Protein AF-A0A934QC11-F1 (afdb_monomer)

Organism: NCBI:txid2796472

Sequence (96 aa):
MTAGMVVFSGDGGVVFHDAAGEEIGGFAAPWAKDAKNRPVPTRFDIDGQRVHQVIDTSNLTPADFPVVADPPVYVNYTRTSGTLTSYKPNGKYACV

Secondary structure (DSSP, 8-state):
----EEEE-TTS-EEEE-TTS-EEEEE-S--EE-TTS-B--EEEEEETTEEEEEE--TT--GGGPPPEE---EEE-----------B-TTS-BPP-

Nearest PDB structures (foldseek):
  4kh9-assembly2_B  TM=3.068E-01  e=5.926E+00  Legionella pneumophila subsp. pneumophila str. Philadelphia 1
  4s36-assembly1_A  TM=2.187E-01  e=5.030E+00  Pseudomonas aeruginosa

Structure (mmCIF, N/CA/C/O backbone):
data_AF-A0A934QC11-F1
#
_entry.id   AF-A0A934QC11-F1
#
loop_
_atom_site.group_PDB
_atom_site.id
_atom_site.type_symbol
_atom_site.label_atom_id
_atom_site.label_alt_id
_atom_site.label_comp_id
_atom_site.label_asym_id
_atom_site.label_entity_id
_atom_site.label_seq_id
_atom_site.pdbx_PDB_ins_code
_atom_site.Cartn_x
_atom_site.Cartn_y
_atom_site.Cartn_z
_atom_site.occupancy
_atom_site.B_iso_or_equiv
_atom_site.auth_seq_id
_atom_site.auth_comp_id
_atom_site.auth_asym_id
_atom_site.auth_atom_id
_atom_site.pdbx_PDB_model_num
ATOM 1 N N . MET A 1 1 ? 3.054 -2.451 -29.714 1.00 43.50 1 MET A N 1
ATOM 2 C CA . MET A 1 1 ? 3.319 -1.391 -28.721 1.00 43.50 1 MET A CA 1
ATOM 3 C C . MET A 1 1 ? 3.286 -2.073 -27.371 1.00 43.50 1 MET A C 1
ATOM 5 O O . MET A 1 1 ? 2.216 -2.518 -26.980 1.00 43.50 1 MET A O 1
ATOM 9 N N . THR A 1 2 ? 4.434 -2.303 -26.744 1.00 52.31 2 THR A N 1
ATOM 10 C CA . THR A 1 2 ? 4.493 -2.963 -25.433 1.00 52.31 2 THR A CA 1
ATOM 11 C C . THR A 1 2 ? 4.136 -1.908 -24.393 1.00 52.31 2 THR A C 1
ATOM 13 O O . THR A 1 2 ? 4.792 -0.872 -24.333 1.00 52.31 2 THR A O 1
ATOM 16 N N . ALA A 1 3 ? 3.027 -2.082 -23.678 1.00 69.19 3 ALA A N 1
ATOM 17 C CA . ALA A 1 3 ? 2.652 -1.172 -22.600 1.00 69.19 3 ALA A CA 1
ATOM 18 C C . ALA A 1 3 ? 3.513 -1.466 -21.362 1.00 69.19 3 ALA A C 1
ATOM 20 O O . ALA A 1 3 ? 3.952 -2.603 -21.187 1.00 69.19 3 ALA A O 1
ATOM 21 N N . GLY A 1 4 ? 3.735 -0.458 -20.514 1.00 78.44 4 GLY A N 1
ATOM 22 C CA . GLY A 1 4 ? 4.279 -0.691 -19.175 1.00 78.44 4 GLY A CA 1
ATOM 23 C C . GLY A 1 4 ? 3.375 -1.630 -18.370 1.00 78.44 4 GLY A C 1
ATOM 24 O O . GLY A 1 4 ? 2.184 -1.769 -18.668 1.00 78.44 4 GLY A O 1
ATOM 25 N N . MET A 1 5 ? 3.944 -2.294 -17.370 1.00 86.19 5 MET A N 1
ATOM 26 C CA . MET A 1 5 ? 3.284 -3.361 -16.619 1.00 86.19 5 MET A CA 1
ATOM 27 C C . MET A 1 5 ? 3.338 -3.098 -15.115 1.00 86.19 5 MET A C 1
ATOM 29 O O . MET A 1 5 ? 4.322 -2.577 -14.597 1.00 86.19 5 MET A O 1
ATOM 33 N N . VAL A 1 6 ? 2.280 -3.505 -14.415 1.00 89.81 6 VAL A N 1
ATOM 34 C CA . VAL A 1 6 ? 2.180 -3.489 -12.954 1.00 89.81 6 VAL A CA 1
ATOM 35 C C . VAL A 1 6 ? 2.117 -4.935 -12.466 1.00 89.81 6 VAL A C 1
ATOM 37 O O . VAL A 1 6 ? 1.269 -5.692 -12.937 1.00 89.81 6 VAL A O 1
ATOM 40 N N . VAL A 1 7 ? 3.000 -5.335 -11.549 1.00 89.88 7 VAL A N 1
ATOM 41 C CA . VAL A 1 7 ? 3.077 -6.719 -11.044 1.00 89.88 7 VAL A CA 1
ATOM 42 C C . VAL A 1 7 ? 3.088 -6.772 -9.524 1.00 89.88 7 VAL A C 1
ATOM 44 O O . VAL A 1 7 ? 3.662 -5.905 -8.873 1.00 89.88 7 VAL A O 1
ATOM 47 N N . PHE A 1 8 ? 2.479 -7.809 -8.951 1.00 93.19 8 PHE A N 1
ATOM 48 C CA . PHE A 1 8 ? 2.608 -8.087 -7.522 1.00 93.19 8 PHE A CA 1
ATOM 49 C C . PHE A 1 8 ? 3.994 -8.646 -7.198 1.00 93.19 8 PHE A C 1
ATOM 51 O O . PHE A 1 8 ? 4.500 -9.528 -7.892 1.00 93.19 8 PHE A O 1
ATOM 58 N N . SER A 1 9 ? 4.565 -8.167 -6.099 1.00 89.12 9 SER A N 1
ATOM 59 C CA . SER A 1 9 ? 5.729 -8.768 -5.455 1.00 89.12 9 SER A CA 1
ATOM 60 C C . SER A 1 9 ? 5.292 -9.894 -4.506 1.00 89.12 9 SER A C 1
ATOM 62 O O . SER A 1 9 ? 4.151 -9.932 -4.038 1.00 89.12 9 SER A O 1
ATOM 64 N N . GLY A 1 10 ? 6.198 -10.826 -4.198 1.00 89.50 10 GLY A N 1
ATOM 65 C CA . GLY A 1 10 ? 5.920 -11.979 -3.329 1.00 89.50 10 GLY A CA 1
ATOM 66 C C . GLY A 1 10 ? 5.573 -11.624 -1.876 1.00 89.50 10 GLY A C 1
ATOM 67 O O . GLY A 1 10 ? 5.031 -12.458 -1.158 1.00 89.50 10 GLY A O 1
ATOM 68 N N . ASP A 1 11 ? 5.855 -10.393 -1.449 1.00 89.88 11 ASP A N 1
ATOM 69 C CA . ASP A 1 11 ? 5.522 -9.836 -0.133 1.00 89.88 11 ASP A CA 1
ATOM 70 C C . ASP A 1 11 ? 4.187 -9.062 -0.111 1.00 89.88 11 ASP A C 1
ATOM 72 O O . ASP A 1 11 ? 3.798 -8.523 0.923 1.00 89.88 11 ASP A O 1
ATOM 76 N N . GLY A 1 12 ? 3.470 -9.011 -1.239 1.00 93.62 12 GLY A N 1
ATOM 77 C CA . GLY A 1 12 ? 2.217 -8.269 -1.386 1.00 93.62 12 GLY A CA 1
ATOM 78 C C . GLY A 1 12 ? 2.393 -6.809 -1.811 1.00 93.62 12 GLY A C 1
ATOM 79 O O . GLY A 1 12 ? 1.390 -6.107 -1.934 1.00 93.62 12 GLY A O 1
ATOM 80 N N . GLY A 1 13 ? 3.628 -6.353 -2.047 1.00 95.88 13 GLY A N 1
ATOM 81 C CA . GLY A 1 13 ? 3.912 -5.078 -2.706 1.00 95.88 13 GLY A CA 1
ATOM 82 C C . GLY A 1 13 ? 3.586 -5.094 -4.203 1.00 95.88 13 GLY A C 1
ATOM 83 O O . GLY A 1 13 ? 3.105 -6.090 -4.749 1.00 95.88 13 GLY A O 1
ATOM 84 N N . VAL A 1 14 ? 3.869 -3.985 -4.881 1.00 96.44 14 VAL A N 1
ATOM 85 C CA . VAL A 1 14 ? 3.644 -3.814 -6.321 1.00 96.44 14 VAL A CA 1
ATOM 86 C C . VAL A 1 14 ? 4.871 -3.188 -6.975 1.00 96.44 14 VAL A C 1
ATOM 88 O O . VAL A 1 14 ? 5.405 -2.211 -6.461 1.00 96.44 14 VAL A O 1
ATOM 91 N N . VAL A 1 15 ? 5.287 -3.714 -8.125 1.00 94.94 15 VAL A N 1
ATOM 92 C CA . VAL A 1 15 ? 6.422 -3.220 -8.915 1.00 94.94 15 VAL A CA 1
ATOM 93 C C . VAL A 1 15 ? 5.933 -2.729 -10.278 1.00 94.94 15 VAL A C 1
ATOM 95 O O . VAL A 1 15 ? 5.051 -3.332 -10.898 1.00 94.94 15 VAL A O 1
ATOM 98 N N . PHE A 1 16 ? 6.497 -1.615 -10.736 1.00 93.81 16 PHE A N 1
ATOM 99 C CA . PHE A 1 16 ? 6.200 -0.986 -12.017 1.00 93.81 16 PHE A CA 1
ATOM 100 C C . PHE A 1 16 ? 7.336 -1.219 -13.003 1.00 93.81 16 PHE A C 1
ATOM 102 O O . PHE A 1 16 ? 8.487 -0.895 -12.711 1.00 93.81 16 PHE A O 1
ATOM 109 N N . HIS A 1 17 ? 6.994 -1.703 -14.194 1.00 92.19 17 HIS A N 1
ATOM 110 C CA . HIS A 1 17 ? 7.920 -1.880 -15.306 1.00 92.19 17 HIS A CA 1
ATOM 111 C C . HIS A 1 17 ? 7.556 -0.972 -16.480 1.00 92.19 17 HIS A C 1
ATOM 113 O O . HIS A 1 17 ? 6.376 -0.785 -16.794 1.00 92.19 17 HIS A O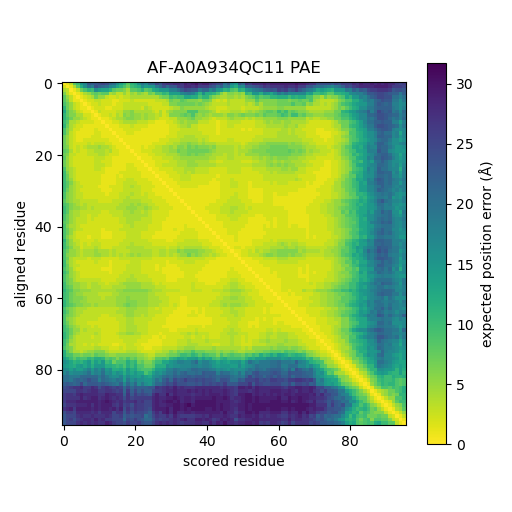 1
ATOM 119 N N . ASP A 1 18 ? 8.567 -0.432 -17.155 1.00 90.56 18 ASP A N 1
ATOM 120 C CA . ASP A 1 18 ? 8.383 0.288 -18.411 1.00 90.56 18 ASP A CA 1
ATOM 121 C C . ASP A 1 18 ? 8.101 -0.661 -19.598 1.00 90.56 18 ASP A C 1
ATOM 123 O O . ASP A 1 18 ? 7.977 -1.879 -19.457 1.00 90.56 18 ASP A O 1
ATOM 127 N N . ALA A 1 19 ? 7.979 -0.096 -20.802 1.00 89.94 19 ALA A N 1
ATOM 128 C CA . ALA A 1 19 ? 7.722 -0.856 -22.027 1.00 89.94 19 ALA A CA 1
ATOM 129 C C . ALA A 1 19 ? 8.867 -1.808 -22.433 1.00 89.94 19 ALA A C 1
ATOM 131 O O . ALA A 1 19 ? 8.643 -2.720 -23.234 1.00 89.94 19 ALA A O 1
ATOM 132 N N . ALA A 1 20 ? 10.082 -1.577 -21.928 1.00 90.06 20 ALA A N 1
ATOM 133 C CA . ALA A 1 20 ? 11.253 -2.420 -22.143 1.00 90.06 20 ALA A CA 1
ATOM 134 C C . ALA A 1 20 ? 11.379 -3.528 -21.079 1.00 90.06 20 ALA A C 1
ATOM 136 O O . ALA A 1 20 ? 12.204 -4.427 -21.236 1.00 90.06 20 ALA A O 1
ATOM 137 N N . GLY A 1 21 ? 10.532 -3.503 -20.044 1.00 89.44 21 GLY A N 1
ATOM 138 C CA . GLY A 1 21 ? 10.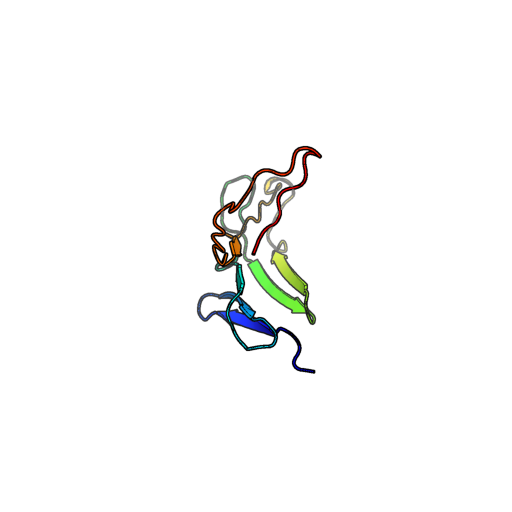542 -4.452 -18.933 1.00 89.44 21 GLY A CA 1
ATOM 139 C C . GLY A 1 21 ? 11.437 -4.024 -17.770 1.00 89.44 21 GLY A C 1
ATOM 140 O O . GLY A 1 21 ? 11.608 -4.796 -16.826 1.00 89.44 21 GLY A O 1
ATOM 141 N N . GLU A 1 22 ? 11.996 -2.814 -17.799 1.00 90.75 22 GLU A N 1
ATOM 142 C CA . GLU A 1 22 ? 12.852 -2.321 -16.724 1.00 90.75 22 GLU A CA 1
ATOM 143 C C . GLU A 1 22 ? 12.017 -1.791 -15.557 1.00 90.75 22 GLU A C 1
ATOM 145 O O . GLU A 1 22 ? 11.008 -1.115 -15.756 1.00 90.75 22 GLU A O 1
ATOM 150 N N . GLU A 1 23 ? 12.425 -2.118 -14.330 1.00 92.88 23 GLU A N 1
ATOM 151 C CA . GLU A 1 23 ? 11.771 -1.628 -13.120 1.00 92.88 23 GLU A CA 1
ATOM 152 C C . GLU A 1 23 ? 12.001 -0.122 -12.950 1.00 92.88 23 GLU A C 1
ATOM 154 O O . GLU A 1 23 ? 13.133 0.348 -12.828 1.00 92.88 23 GLU A O 1
ATOM 159 N N . ILE A 1 24 ? 10.911 0.635 -12.860 1.00 93.38 24 ILE A N 1
ATOM 160 C CA . ILE A 1 24 ? 10.938 2.094 -12.692 1.00 93.38 24 ILE A CA 1
ATOM 161 C C . ILE A 1 24 ? 10.530 2.542 -11.284 1.00 93.38 24 ILE A C 1
ATOM 163 O O . ILE A 1 24 ? 10.705 3.708 -10.929 1.00 93.38 24 ILE A O 1
ATOM 167 N N . GLY A 1 25 ? 10.019 1.628 -10.459 1.00 94.25 25 GLY A N 1
ATOM 168 C CA . GLY A 1 25 ? 9.642 1.896 -9.076 1.00 94.25 25 GLY A CA 1
ATOM 169 C C . GLY A 1 25 ? 8.620 0.905 -8.542 1.00 94.25 25 GLY A C 1
ATOM 170 O O . GLY A 1 25 ? 8.288 -0.079 -9.201 1.00 94.25 25 GLY A O 1
ATOM 171 N N . GLY A 1 26 ? 8.072 1.204 -7.369 1.00 95.12 26 GLY A N 1
ATOM 172 C CA . GLY A 1 26 ? 7.076 0.348 -6.748 1.00 95.12 26 GLY A CA 1
ATOM 173 C C . GLY A 1 26 ? 6.524 0.871 -5.429 1.00 95.12 26 GLY A C 1
ATOM 174 O O . GLY A 1 26 ? 6.932 1.909 -4.896 1.00 95.12 26 GLY A O 1
ATOM 175 N N . PHE A 1 27 ? 5.584 0.096 -4.905 1.00 96.38 27 PHE A N 1
ATOM 176 C CA . PHE A 1 27 ? 5.053 0.188 -3.557 1.00 96.38 27 PHE A CA 1
ATOM 177 C C . PHE A 1 27 ? 5.497 -1.042 -2.770 1.00 96.38 27 PHE A C 1
ATOM 179 O O . PHE A 1 27 ? 5.301 -2.173 -3.218 1.00 96.38 27 PHE A O 1
ATOM 186 N N . ALA A 1 28 ? 6.060 -0.837 -1.582 1.00 96.25 28 ALA A N 1
ATOM 187 C CA . ALA A 1 28 ? 6.301 -1.939 -0.655 1.00 96.25 28 ALA A CA 1
ATOM 188 C C . ALA A 1 28 ? 4.969 -2.538 -0.165 1.00 96.25 28 ALA A C 1
ATOM 190 O O . ALA A 1 28 ? 3.904 -1.960 -0.391 1.00 96.25 28 ALA A O 1
ATOM 191 N N . ALA A 1 29 ? 5.028 -3.682 0.523 1.00 96.62 29 ALA A N 1
ATOM 192 C CA . ALA A 1 29 ? 3.846 -4.333 1.087 1.00 96.62 29 ALA A CA 1
ATOM 193 C C . ALA A 1 29 ? 2.911 -3.332 1.810 1.00 96.62 29 ALA A C 1
ATOM 195 O O . ALA A 1 29 ? 3.383 -2.488 2.588 1.00 96.62 29 ALA A O 1
ATOM 196 N N . PRO A 1 30 ? 1.590 -3.394 1.557 1.00 97.38 30 PRO A N 1
ATOM 197 C CA . PRO A 1 30 ? 0.658 -2.399 2.052 1.00 97.38 30 PRO A CA 1
ATOM 198 C C . PRO A 1 30 ? 0.529 -2.489 3.569 1.00 97.38 30 PRO A C 1
ATOM 200 O O . PRO A 1 30 ? 0.451 -3.575 4.145 1.00 97.38 30 PRO A O 1
ATOM 203 N N . TRP A 1 31 ? 0.430 -1.335 4.221 1.00 98.00 31 TRP A N 1
ATOM 204 C CA . TRP A 1 31 ? 0.067 -1.263 5.629 1.00 98.00 31 TRP A CA 1
ATOM 205 C 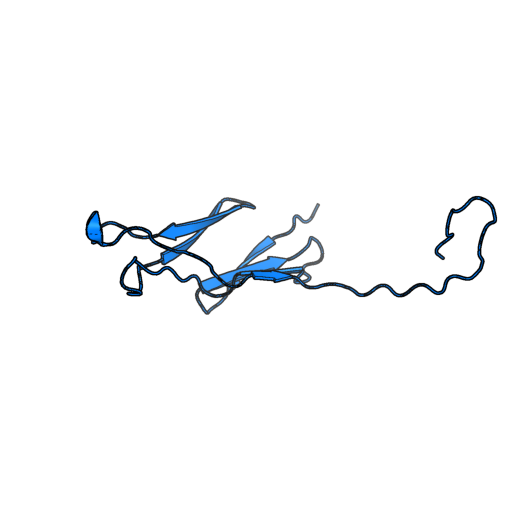C . TRP A 1 31 ? -0.987 -0.186 5.858 1.00 98.00 31 TRP A C 1
ATOM 207 O O . TRP A 1 31 ? -1.068 0.812 5.139 1.00 98.00 31 TRP A O 1
ATOM 217 N N . ALA A 1 32 ? -1.813 -0.417 6.873 1.00 98.50 32 ALA A N 1
ATOM 218 C CA .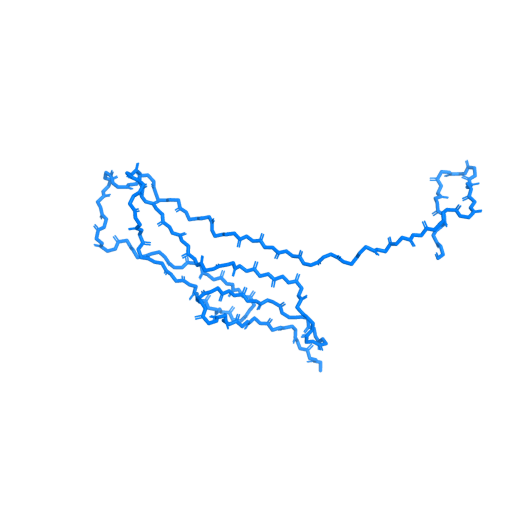 ALA A 1 32 ? -2.776 0.542 7.381 1.00 98.50 32 ALA A CA 1
ATOM 219 C C . ALA A 1 32 ? -2.870 0.405 8.903 1.00 98.50 32 ALA A C 1
ATOM 221 O O . ALA A 1 32 ? -2.702 -0.691 9.451 1.00 98.50 32 ALA A O 1
ATOM 222 N N . LYS A 1 33 ? -3.117 1.519 9.591 1.00 98.44 33 LYS A N 1
ATOM 223 C CA . LYS A 1 33 ? -3.270 1.564 11.045 1.00 98.44 33 LYS A CA 1
ATOM 224 C C . LYS A 1 33 ? -4.407 2.475 11.466 1.00 98.44 33 LYS A C 1
ATOM 226 O O . LYS A 1 33 ? -4.652 3.494 10.832 1.00 98.44 33 LYS A O 1
ATOM 231 N N . ASP A 1 34 ? -5.070 2.110 12.551 1.00 98.56 34 ASP A N 1
ATOM 232 C CA . ASP A 1 34 ? -6.154 2.890 13.143 1.00 98.56 34 ASP A CA 1
ATOM 233 C C . ASP A 1 34 ? -5.641 3.995 14.092 1.00 98.56 34 ASP A C 1
ATOM 235 O O . ASP A 1 34 ? -4.436 4.124 14.336 1.00 98.56 34 ASP A O 1
ATOM 239 N N . ALA A 1 35 ? -6.555 4.768 14.685 1.00 98.25 35 ALA A N 1
ATOM 240 C CA . ALA A 1 35 ? -6.229 5.854 15.617 1.00 98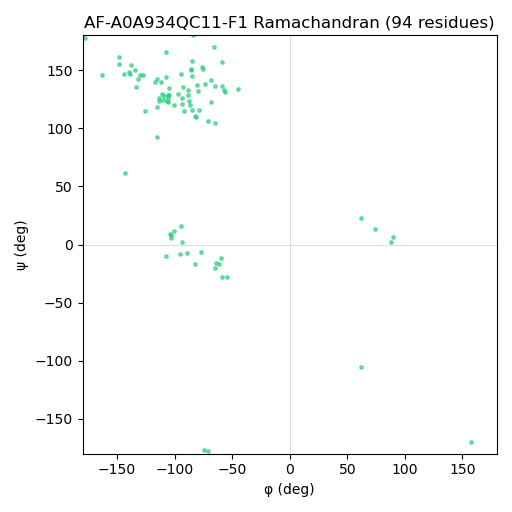.25 35 ALA A CA 1
ATOM 241 C C . ALA A 1 35 ? -5.492 5.397 16.891 1.00 98.25 35 ALA A C 1
ATOM 243 O O . ALA A 1 35 ? -4.887 6.207 17.593 1.00 98.25 35 ALA A O 1
ATOM 244 N N . LYS A 1 36 ? -5.533 4.097 17.199 1.00 97.62 36 LYS A N 1
ATOM 245 C CA . LYS A 1 36 ? -4.848 3.459 18.332 1.00 97.62 36 LYS A CA 1
ATOM 246 C C . LYS A 1 36 ? -3.560 2.758 17.887 1.00 97.62 36 LYS A C 1
ATOM 248 O O . LYS A 1 36 ? -2.980 2.007 18.669 1.00 97.62 36 LYS A O 1
ATOM 253 N N . ASN A 1 37 ? -3.104 3.006 16.654 1.00 97.62 37 ASN A N 1
ATOM 254 C CA . ASN A 1 37 ? -1.911 2.424 16.039 1.00 97.62 37 ASN A CA 1
ATOM 255 C C . ASN A 1 37 ? -1.978 0.887 15.894 1.00 97.62 37 ASN A C 1
ATOM 257 O O . ASN A 1 37 ? -0.942 0.224 15.794 1.00 97.62 37 ASN A O 1
ATOM 261 N N . ARG A 1 38 ? -3.183 0.303 15.873 1.00 97.94 38 ARG A N 1
ATOM 262 C CA . ARG A 1 38 ? -3.392 -1.131 15.626 1.00 97.94 38 ARG A CA 1
ATOM 263 C C . ARG A 1 38 ? -3.436 -1.397 14.119 1.00 97.94 38 ARG A C 1
ATOM 265 O O . ARG A 1 38 ? -3.944 -0.551 13.383 1.00 97.94 38 ARG A O 1
ATOM 272 N N . PRO A 1 39 ? -2.921 -2.547 13.648 1.00 97.88 39 PRO A N 1
ATOM 273 C CA . PRO A 1 39 ? -2.953 -2.885 12.231 1.00 97.88 39 PRO A CA 1
ATOM 274 C C . PRO A 1 39 ? -4.393 -3.066 11.746 1.00 97.88 39 PRO A C 1
ATOM 276 O O . PRO A 1 39 ? -5.200 -3.723 12.404 1.00 97.88 39 PRO A O 1
ATOM 279 N N . VAL A 1 40 ? -4.686 -2.513 10.572 1.00 98.31 40 VAL A N 1
ATOM 280 C CA . VAL A 1 40 ? -5.948 -2.714 9.855 1.00 98.31 40 VAL A CA 1
ATOM 281 C C . VAL A 1 40 ? -5.654 -3.581 8.629 1.00 98.31 40 VAL A C 1
ATOM 283 O O . VAL A 1 40 ? -4.729 -3.246 7.881 1.00 98.31 40 VAL A O 1
ATOM 286 N N . PRO A 1 41 ? -6.383 -4.692 8.402 1.00 98.00 41 PRO A N 1
ATOM 287 C CA . PRO A 1 41 ? -6.158 -5.534 7.234 1.00 98.00 41 PRO A CA 1
ATOM 288 C C . PRO A 1 41 ? -6.271 -4.728 5.939 1.00 98.00 41 PRO A C 1
ATOM 290 O O . PRO A 1 41 ? -7.216 -3.966 5.728 1.00 98.00 41 PRO A O 1
ATOM 293 N N . THR A 1 42 ? -5.283 -4.883 5.065 1.00 98.06 42 THR A N 1
ATOM 294 C CA . THR A 1 42 ? -5.211 -4.150 3.805 1.00 98.06 42 THR A CA 1
ATOM 295 C C .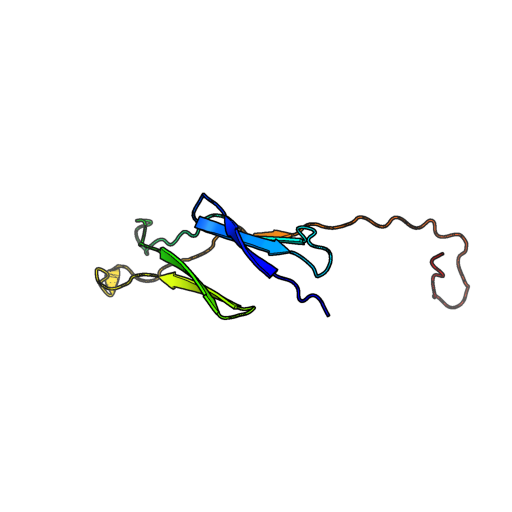 THR A 1 42 ? -4.530 -4.990 2.734 1.00 98.06 42 THR A C 1
ATOM 297 O O . THR A 1 42 ? -3.763 -5.901 3.041 1.00 98.06 42 THR A O 1
ATOM 300 N N . ARG A 1 43 ? -4.833 -4.700 1.471 1.00 97.06 43 ARG A N 1
ATOM 301 C CA . ARG A 1 43 ? -4.183 -5.299 0.303 1.00 97.06 43 ARG A CA 1
ATOM 302 C C . ARG A 1 43 ? -4.139 -4.295 -0.840 1.00 97.06 43 ARG A C 1
ATOM 304 O O . ARG A 1 43 ? -4.949 -3.366 -0.862 1.00 97.06 43 ARG A O 1
ATOM 311 N N . PHE A 1 44 ? -3.273 -4.530 -1.815 1.00 97.31 44 PHE A N 1
ATOM 312 C CA . PHE A 1 44 ? -3.407 -3.882 -3.114 1.00 97.31 44 PHE A CA 1
ATOM 313 C C . PHE A 1 44 ? -4.347 -4.666 -4.034 1.00 97.31 44 PHE A C 1
ATOM 315 O O . PHE A 1 44 ? -4.474 -5.886 -3.930 1.00 97.31 44 PHE A O 1
ATOM 322 N N . ASP A 1 45 ? -4.997 -3.936 -4.930 1.00 95.75 45 ASP A N 1
ATOM 323 C CA . ASP A 1 45 ? -5.752 -4.435 -6.072 1.00 95.75 45 ASP A CA 1
ATOM 324 C C . ASP A 1 45 ? -5.327 -3.649 -7.318 1.00 95.75 45 ASP A C 1
ATOM 326 O O . ASP A 1 45 ? -5.044 -2.449 -7.227 1.00 95.75 45 ASP A O 1
ATOM 330 N N . ILE A 1 46 ? -5.235 -4.317 -8.466 1.00 92.81 46 ILE A N 1
ATOM 331 C CA . ILE A 1 46 ? -4.726 -3.717 -9.705 1.00 92.81 46 ILE A CA 1
ATOM 332 C C . ILE A 1 46 ? -5.856 -3.676 -10.732 1.00 92.81 46 ILE A C 1
ATOM 334 O O . ILE A 1 46 ? -6.334 -4.715 -11.180 1.00 92.81 46 ILE A O 1
ATOM 338 N N . ASP A 1 47 ? -6.223 -2.465 -11.151 1.00 90.69 47 ASP A N 1
ATOM 339 C CA . ASP A 1 47 ? -7.181 -2.212 -12.230 1.00 90.69 47 ASP A CA 1
ATOM 340 C C . ASP A 1 47 ? -6.473 -1.512 -13.400 1.00 90.69 47 ASP A C 1
ATOM 342 O O . ASP A 1 47 ? -6.284 -0.288 -13.437 1.00 90.69 47 ASP A O 1
ATOM 346 N N . GLY A 1 48 ? -6.001 -2.318 -14.351 1.00 87.81 48 GLY A N 1
ATOM 347 C CA . GLY A 1 48 ? -5.214 -1.855 -15.491 1.00 87.81 48 GLY A CA 1
ATOM 348 C C . GLY A 1 48 ? -3.899 -1.201 -15.057 1.00 87.81 48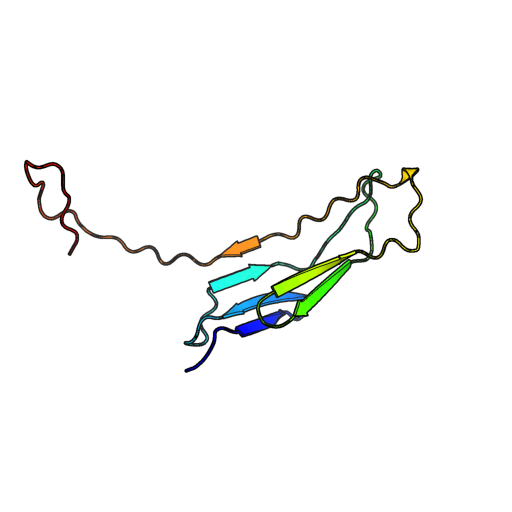 GLY A C 1
ATOM 349 O O . GLY A 1 48 ? -2.954 -1.885 -14.684 1.00 87.81 48 GLY A O 1
ATOM 350 N N . GLN A 1 49 ? -3.836 0.131 -15.132 1.00 84.69 49 GLN A N 1
ATOM 351 C CA . GLN A 1 49 ? -2.673 0.939 -14.720 1.00 84.69 49 GLN A CA 1
ATOM 352 C C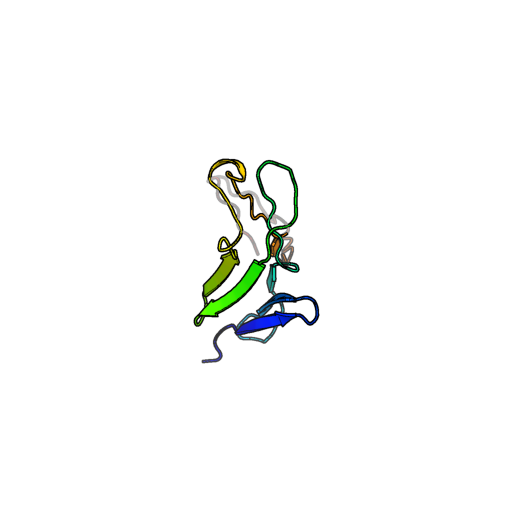 . GLN A 1 49 ? -2.878 1.633 -13.363 1.00 84.69 49 GLN A C 1
ATOM 354 O O . GLN A 1 49 ? -2.091 2.499 -12.982 1.00 84.69 49 GLN A O 1
ATOM 359 N N . ARG A 1 50 ? -3.962 1.316 -12.647 1.00 89.44 50 ARG A N 1
ATOM 360 C CA . ARG A 1 50 ? -4.250 1.861 -11.320 1.00 89.44 50 ARG A CA 1
ATOM 361 C C . ARG A 1 50 ? -3.967 0.814 -10.259 1.00 89.44 50 ARG A C 1
ATOM 363 O O . ARG A 1 50 ? -4.395 -0.328 -10.382 1.00 89.44 50 ARG A O 1
ATOM 370 N N . VAL A 1 51 ? -3.292 1.241 -9.199 1.00 94.12 51 VAL A N 1
ATOM 371 C CA . VAL A 1 51 ? -3.138 0.457 -7.975 1.00 94.12 51 VAL A CA 1
ATOM 372 C C . VAL A 1 51 ? -4.046 1.063 -6.918 1.00 94.12 51 VAL A C 1
ATOM 374 O O . VAL A 1 51 ? -3.933 2.245 -6.593 1.00 94.12 51 VAL A O 1
ATOM 377 N N . HIS A 1 52 ? -4.946 0.250 -6.386 1.00 95.81 52 HIS A N 1
ATOM 378 C CA . HIS A 1 52 ? -5.840 0.610 -5.300 1.00 95.81 52 HIS A CA 1
ATOM 379 C C . HIS A 1 52 ? -5.362 -0.063 -4.020 1.00 95.81 52 HIS A C 1
ATOM 381 O O . HIS A 1 52 ? -5.218 -1.281 -3.983 1.00 95.81 52 HIS A O 1
ATOM 387 N N . GLN A 1 53 ? -5.156 0.702 -2.948 1.00 97.19 53 GLN A N 1
ATOM 388 C CA . GLN A 1 53 ? -5.055 0.112 -1.617 1.00 97.19 53 GLN A CA 1
ATOM 389 C C . GLN A 1 53 ? -6.462 -0.056 -1.047 1.00 97.19 53 GLN A C 1
ATOM 391 O O . GLN A 1 53 ? -7.171 0.919 -0.803 1.00 97.19 53 GLN A O 1
ATOM 396 N N . VAL A 1 54 ? -6.867 -1.302 -0.832 1.00 97.81 54 VAL A N 1
ATOM 397 C CA . VAL A 1 54 ? -8.140 -1.648 -0.204 1.00 97.81 54 VAL A CA 1
ATOM 398 C C . VAL A 1 54 ? -7.900 -1.836 1.288 1.00 97.81 54 VAL A C 1
ATOM 400 O O . VAL A 1 54 ? -7.029 -2.612 1.688 1.00 97.81 54 VAL A O 1
ATOM 403 N N . ILE A 1 55 ? -8.664 -1.127 2.115 1.00 98.12 55 ILE A N 1
ATOM 404 C CA . ILE A 1 55 ? -8.613 -1.207 3.580 1.00 98.12 55 ILE A CA 1
ATOM 405 C C . ILE A 1 55 ? -9.901 -1.876 4.050 1.00 98.12 55 ILE A C 1
ATOM 407 O O . ILE A 1 55 ? -10.991 -1.408 3.719 1.00 98.12 55 ILE A O 1
ATOM 411 N N . ASP A 1 56 ? -9.783 -2.961 4.812 1.00 97.62 56 ASP A N 1
ATOM 412 C CA . ASP A 1 56 ? -10.939 -3.636 5.391 1.00 97.62 56 ASP A CA 1
ATOM 413 C C . ASP A 1 56 ? -11.376 -2.933 6.681 1.00 97.62 56 ASP A C 1
ATOM 415 O O . ASP A 1 56 ? -10.684 -2.957 7.701 1.00 97.62 56 ASP A O 1
ATOM 419 N N . THR A 1 57 ? -12.539 -2.288 6.625 1.00 96.50 57 THR A N 1
ATOM 420 C CA . THR A 1 57 ? -13.120 -1.543 7.743 1.00 96.50 57 THR A CA 1
ATOM 421 C C . THR A 1 57 ? -14.255 -2.292 8.438 1.00 96.50 57 THR A C 1
ATOM 423 O O . THR A 1 57 ? -14.870 -1.730 9.343 1.00 96.50 57 THR A O 1
ATOM 426 N N . SER A 1 58 ? -14.535 -3.553 8.074 1.00 96.75 58 SER A N 1
ATOM 427 C CA . SER A 1 58 ? -15.713 -4.290 8.560 1.00 96.75 58 SER A CA 1
ATOM 428 C C . SER A 1 58 ? -15.764 -4.437 10.084 1.00 96.75 58 SER A C 1
ATOM 430 O O . SER A 1 58 ? -16.843 -4.545 10.660 1.00 96.75 58 SER A O 1
ATOM 432 N N . ASN A 1 59 ? -14.596 -4.441 10.733 1.00 95.75 59 ASN A N 1
ATOM 433 C CA . ASN A 1 59 ? -14.438 -4.605 12.179 1.00 95.75 59 ASN A CA 1
ATOM 434 C C . ASN A 1 59 ? -14.109 -3.292 12.911 1.00 95.75 59 ASN A C 1
ATOM 436 O O . ASN A 1 59 ? -13.760 -3.327 14.091 1.00 95.75 59 ASN A O 1
ATOM 440 N N . LEU A 1 60 ? -14.179 -2.143 12.229 1.00 96.94 60 LEU A N 1
ATOM 441 C CA . LEU A 1 60 ? -13.881 -0.840 12.822 1.00 96.94 60 LEU A CA 1
ATOM 442 C C . LEU A 1 60 ? -15.145 -0.144 13.328 1.00 96.94 60 LEU A C 1
ATOM 444 O O . LEU A 1 60 ? -16.220 -0.222 12.737 1.00 96.94 60 LEU A O 1
ATOM 448 N N . THR A 1 61 ? -14.987 0.602 14.414 1.00 97.94 61 THR A N 1
ATOM 449 C CA . THR A 1 61 ? -15.999 1.505 14.971 1.00 97.94 61 THR A CA 1
ATOM 450 C C . THR A 1 61 ? -15.605 2.965 14.725 1.00 97.94 61 THR A C 1
ATOM 452 O O . THR A 1 61 ? -14.439 3.241 14.436 1.00 97.94 61 THR A O 1
ATOM 455 N N . PRO A 1 62 ? -16.515 3.945 14.899 1.00 97.75 62 PRO A N 1
ATOM 456 C CA . PRO A 1 62 ? -16.168 5.362 14.750 1.00 97.75 62 PRO A CA 1
ATOM 457 C C . PRO A 1 62 ? -14.981 5.824 15.614 1.00 97.75 62 PRO A C 1
ATOM 459 O O . PRO A 1 62 ? -14.265 6.738 15.221 1.00 97.75 62 PRO A O 1
ATOM 462 N N . ALA A 1 63 ? -14.736 5.178 16.761 1.00 97.19 63 ALA A N 1
ATOM 463 C CA . ALA A 1 63 ? -13.628 5.497 17.666 1.00 97.19 63 ALA A CA 1
ATOM 464 C C . ALA A 1 63 ? -12.256 4.975 17.197 1.00 97.19 63 ALA A C 1
ATOM 466 O O . ALA A 1 63 ? -11.245 5.245 17.846 1.00 97.19 63 ALA A O 1
ATOM 467 N N . ASP A 1 64 ? -12.219 4.187 16.123 1.00 98.12 64 ASP A N 1
ATOM 468 C CA . ASP A 1 64 ? -10.985 3.654 15.542 1.00 98.12 64 ASP A CA 1
ATOM 469 C C . ASP A 1 64 ? -10.475 4.539 14.386 1.00 98.12 64 ASP A C 1
ATOM 471 O O . ASP A 1 64 ? -9.350 4.374 13.924 1.00 98.12 64 ASP A O 1
ATOM 475 N N . PHE A 1 65 ? -11.258 5.531 13.954 1.00 97.62 65 PHE A N 1
ATOM 476 C CA . PHE A 1 65 ? -10.844 6.518 12.957 1.00 97.62 65 PHE A CA 1
ATOM 477 C C . PHE A 1 65 ? -10.085 7.701 13.593 1.00 97.62 65 PHE A C 1
ATOM 479 O O . PHE A 1 65 ? -10.371 8.065 14.736 1.00 97.62 65 PHE A O 1
ATOM 486 N N . PRO A 1 66 ? -9.145 8.340 12.864 1.00 97.81 66 PRO A N 1
ATOM 487 C CA . PRO A 1 66 ? -8.794 8.090 11.463 1.00 97.81 66 PRO A CA 1
ATOM 488 C C . PRO A 1 66 ? -7.973 6.810 11.258 1.00 97.81 66 PRO A C 1
ATOM 490 O O . PRO A 1 66 ? -7.205 6.403 12.125 1.00 97.81 66 PRO A O 1
ATOM 493 N N . VAL A 1 67 ? -8.118 6.213 10.074 1.00 98.19 67 VAL A N 1
ATOM 494 C CA . VAL A 1 67 ? -7.214 5.167 9.583 1.00 98.19 67 VAL A CA 1
ATOM 495 C C . VAL A 1 67 ? -6.179 5.817 8.670 1.00 98.19 67 VAL A C 1
ATOM 497 O O . VAL A 1 67 ? -6.541 6.560 7.759 1.00 98.19 67 VAL A O 1
ATOM 500 N N . VAL A 1 68 ? -4.901 5.537 8.914 1.00 98.25 68 VAL A N 1
ATOM 501 C CA . VAL A 1 68 ? -3.770 5.981 8.093 1.00 98.25 68 VAL A CA 1
ATOM 502 C C . VAL A 1 68 ? -3.257 4.800 7.284 1.00 98.25 68 VAL A C 1
ATOM 504 O O . VAL A 1 68 ? -2.962 3.745 7.844 1.00 98.25 68 VAL A O 1
ATOM 507 N N . ALA A 1 69 ? -3.123 4.995 5.979 1.00 97.56 69 ALA A N 1
ATOM 508 C CA . ALA A 1 69 ? -2.495 4.062 5.059 1.00 97.56 69 ALA A CA 1
ATOM 509 C C . ALA A 1 69 ? -1.395 4.810 4.304 1.00 97.56 69 ALA A C 1
ATOM 511 O O . ALA A 1 69 ? -1.687 5.767 3.591 1.00 97.56 69 ALA A O 1
ATOM 512 N N . ASP A 1 70 ? -0.142 4.417 4.522 1.00 96.38 70 ASP A N 1
ATOM 513 C CA . ASP A 1 70 ? 1.028 5.111 3.968 1.00 96.38 70 ASP A CA 1
ATOM 514 C C . ASP A 1 70 ? 2.124 4.102 3.567 1.00 96.38 70 ASP A C 1
ATOM 516 O O . ASP A 1 70 ? 3.217 4.063 4.141 1.00 96.38 70 ASP A O 1
ATOM 520 N N . PRO A 1 71 ? 1.826 3.191 2.621 1.00 95.31 71 PRO A N 1
ATOM 521 C CA . PRO A 1 71 ? 2.814 2.232 2.148 1.00 95.31 71 PRO A CA 1
ATOM 522 C C . PRO A 1 71 ? 4.040 2.959 1.571 1.00 95.31 71 PRO A C 1
ATOM 524 O O . PRO A 1 71 ? 3.878 3.910 0.803 1.00 95.31 71 PRO A O 1
ATOM 527 N N . PRO A 1 72 ? 5.271 2.510 1.882 1.00 96.06 72 PRO A N 1
ATOM 528 C CA . PRO A 1 72 ? 6.470 3.100 1.309 1.00 96.06 72 PRO A CA 1
ATOM 529 C C . PRO A 1 72 ? 6.450 3.042 -0.218 1.00 96.06 72 PRO A C 1
ATOM 531 O O . PRO A 1 72 ? 6.194 1.991 -0.810 1.00 96.06 72 PRO A O 1
ATOM 534 N N . VAL A 1 73 ? 6.778 4.171 -0.841 1.00 94.69 73 VAL A N 1
ATOM 535 C CA . VAL A 1 73 ? 6.893 4.316 -2.294 1.00 94.69 73 VAL A CA 1
ATOM 536 C C . VAL A 1 73 ? 8.350 4.551 -2.656 1.00 94.69 73 VAL A C 1
ATOM 538 O O . VAL A 1 73 ? 9.047 5.312 -1.981 1.00 94.69 73 VAL A O 1
ATOM 541 N N . TYR A 1 74 ? 8.806 3.943 -3.744 1.00 93.81 74 TYR A N 1
ATOM 542 C CA . TYR A 1 74 ? 10.127 4.201 -4.298 1.00 93.81 74 TYR A CA 1
ATOM 543 C C . TYR A 1 74 ? 10.067 4.295 -5.819 1.00 93.81 74 TYR A C 1
ATOM 545 O O . TYR A 1 74 ? 9.185 3.733 -6.466 1.00 93.81 74 TYR A O 1
ATOM 553 N N . VAL A 1 75 ? 11.022 5.022 -6.392 1.00 92.69 75 VAL A N 1
ATOM 554 C CA . VAL A 1 75 ? 11.211 5.107 -7.839 1.00 92.69 75 VAL A CA 1
ATOM 555 C C . VAL A 1 75 ? 12.696 5.080 -8.159 1.00 92.69 75 VAL A C 1
ATOM 557 O O . VAL A 1 75 ? 13.523 5.575 -7.385 1.00 92.69 75 VAL A O 1
ATOM 560 N N . ASN A 1 76 ? 13.023 4.512 -9.311 1.00 88.38 76 ASN A N 1
ATOM 561 C CA . ASN A 1 76 ? 14.385 4.456 -9.808 1.00 88.38 76 ASN A CA 1
ATOM 562 C C . ASN A 1 76 ? 14.664 5.720 -10.624 1.00 88.38 76 ASN A C 1
ATOM 564 O O . ASN A 1 76 ? 13.901 6.087 -11.515 1.00 88.38 76 ASN A O 1
ATOM 568 N N . TYR A 1 77 ? 15.766 6.405 -10.314 1.00 80.62 77 TYR A N 1
ATOM 569 C CA . TYR A 1 77 ? 16.196 7.586 -11.058 1.00 80.62 77 TYR A CA 1
ATOM 570 C C . TYR A 1 77 ? 17.501 7.297 -11.788 1.00 80.62 77 TYR A C 1
ATOM 572 O O . TYR A 1 77 ? 18.523 7.010 -11.160 1.00 80.62 77 TYR A O 1
ATOM 580 N N . THR A 1 78 ? 17.508 7.482 -13.103 1.00 76.75 78 THR A N 1
ATOM 581 C CA . THR A 1 78 ? 18.750 7.501 -13.875 1.00 76.75 78 THR A CA 1
ATOM 582 C C . THR A 1 78 ? 19.381 8.882 -13.759 1.00 76.75 78 THR A C 1
ATOM 584 O O . THR A 1 78 ? 18.878 9.871 -14.297 1.00 76.75 78 THR A O 1
ATOM 587 N N . ARG A 1 79 ? 20.508 8.975 -13.048 1.00 66.88 79 ARG A N 1
ATOM 588 C CA . ARG A 1 79 ? 21.299 10.209 -13.022 1.00 66.88 79 ARG A CA 1
ATOM 589 C C . ARG A 1 79 ? 21.967 10.396 -14.378 1.00 66.88 79 ARG A C 1
ATOM 591 O O . ARG A 1 79 ? 22.946 9.729 -14.686 1.00 66.88 79 ARG A O 1
ATOM 598 N N . THR A 1 80 ? 21.454 11.336 -15.160 1.00 69.88 80 THR A N 1
ATOM 599 C CA . THR A 1 80 ? 22.149 11.826 -16.351 1.00 69.88 80 THR A CA 1
ATOM 600 C C . THR A 1 80 ? 22.991 13.029 -15.945 1.00 69.88 80 THR A C 1
ATOM 602 O O . THR A 1 80 ? 22.456 14.049 -15.515 1.00 69.88 80 THR A O 1
ATOM 605 N N . SER A 1 81 ? 24.312 12.905 -16.032 1.00 72.06 81 SER A N 1
ATOM 606 C CA . SER A 1 81 ? 25.246 14.010 -15.809 1.00 72.06 81 SER A CA 1
ATOM 607 C C . SER A 1 81 ? 25.714 14.560 -17.151 1.00 72.06 81 SER A C 1
ATOM 609 O O . SER A 1 81 ? 26.320 13.827 -17.928 1.00 72.06 81 SER A O 1
ATOM 611 N N . GLY A 1 82 ? 25.458 15.841 -17.404 1.00 70.38 82 GLY A N 1
ATOM 612 C CA . GLY A 1 82 ? 26.028 16.579 -18.530 1.00 70.38 82 GLY A CA 1
ATOM 613 C C . GLY A 1 82 ? 27.086 17.565 -18.043 1.00 70.38 82 GLY A C 1
ATOM 614 O O . GLY A 1 82 ? 26.940 18.162 -16.974 1.00 70.38 82 GLY A O 1
ATOM 615 N N . THR A 1 83 ? 28.144 17.760 -18.824 1.00 71.88 83 THR A N 1
ATOM 616 C CA . THR A 1 83 ? 29.103 18.846 -18.591 1.00 71.88 83 THR A CA 1
ATOM 617 C C . THR A 1 83 ? 28.599 20.083 -19.317 1.00 71.88 83 THR A C 1
ATOM 619 O O . THR A 1 83 ? 28.403 20.051 -20.530 1.00 71.88 83 THR A O 1
ATOM 622 N N . LEU A 1 84 ? 28.413 21.196 -18.604 1.00 65.12 84 LEU A N 1
ATOM 623 C CA . LEU A 1 84 ? 28.162 22.479 -19.259 1.00 65.12 84 LEU A CA 1
ATOM 624 C C . LEU A 1 84 ? 29.415 22.869 -20.053 1.00 65.12 84 LEU A C 1
ATOM 626 O O . LEU A 1 84 ? 30.419 23.282 -19.479 1.00 65.12 84 LEU A O 1
ATOM 630 N N . THR A 1 85 ? 29.367 22.717 -21.374 1.00 63.06 85 THR A N 1
ATOM 631 C CA . THR A 1 85 ? 30.515 22.985 -22.254 1.00 63.06 85 THR A CA 1
ATOM 632 C C . THR A 1 85 ? 30.666 24.466 -22.602 1.00 63.06 85 THR A C 1
ATOM 634 O O . THR A 1 85 ? 31.737 24.883 -23.035 1.00 63.06 85 THR A O 1
ATOM 637 N N . SER A 1 86 ? 29.629 25.291 -22.408 1.00 57.34 86 SER A N 1
ATOM 638 C CA . SER A 1 86 ? 29.714 26.749 -22.581 1.00 57.34 86 SER A CA 1
ATOM 639 C C . SER A 1 86 ? 28.548 27.505 -21.925 1.00 57.34 86 SER A C 1
ATOM 641 O O . SER A 1 86 ? 27.408 27.039 -21.921 1.00 57.34 86 SER A O 1
ATOM 643 N N . TYR A 1 87 ? 28.823 28.705 -21.399 1.00 52.81 87 TYR A N 1
ATOM 644 C CA . TYR A 1 87 ? 27.804 29.679 -20.988 1.00 52.81 87 TYR A CA 1
ATOM 645 C C . TYR A 1 87 ? 27.414 30.534 -22.200 1.00 52.81 87 TYR A C 1
ATOM 647 O O . TYR A 1 87 ? 28.271 31.208 -22.774 1.00 52.81 87 TYR A O 1
ATOM 655 N N . LYS A 1 88 ? 26.134 30.529 -22.603 1.00 57.12 88 LYS A N 1
ATOM 656 C CA . LYS A 1 88 ? 25.647 31.465 -23.626 1.00 57.12 88 LYS A CA 1
ATOM 657 C C . LYS A 1 88 ? 25.179 32.770 -22.961 1.00 57.12 88 LYS A C 1
ATOM 659 O O . LYS A 1 88 ? 24.385 32.702 -22.022 1.00 57.12 88 LYS A O 1
ATOM 664 N N . PRO A 1 89 ? 25.577 33.957 -23.465 1.00 55.09 89 PRO A N 1
ATOM 665 C CA . PRO A 1 89 ? 25.234 35.255 -22.863 1.00 55.09 89 PRO A CA 1
ATOM 666 C C . PRO A 1 89 ? 23.732 35.567 -22.757 1.00 55.09 89 PRO A C 1
ATOM 668 O O . PRO A 1 89 ? 23.355 36.519 -22.086 1.00 55.09 89 PRO A O 1
ATOM 671 N N . ASN A 1 90 ? 22.867 34.791 -23.415 1.00 60.72 90 ASN A N 1
ATOM 672 C CA . ASN A 1 90 ? 21.413 34.962 -23.405 1.00 60.72 90 ASN A CA 1
ATOM 673 C C . ASN A 1 90 ? 20.690 34.099 -22.349 1.00 60.72 90 ASN A C 1
ATOM 675 O O . ASN A 1 90 ? 19.479 33.906 -22.450 1.00 60.72 90 ASN A O 1
ATOM 679 N N . GLY A 1 91 ? 21.415 33.553 -21.367 1.00 55.12 91 GLY A N 1
ATOM 680 C CA . GLY A 1 91 ? 20.830 32.837 -20.228 1.00 55.12 91 GLY A CA 1
ATOM 681 C C . GLY A 1 91 ? 20.291 31.437 -20.542 1.00 55.12 91 GLY A C 1
ATOM 682 O O . GLY A 1 91 ? 19.572 30.869 -19.726 1.00 55.12 91 GLY A O 1
ATOM 683 N N . LYS A 1 92 ? 20.618 30.861 -21.708 1.00 53.03 92 LYS A N 1
ATOM 684 C CA . LYS A 1 92 ? 20.246 29.481 -22.059 1.00 53.03 92 LYS A CA 1
ATOM 685 C C . LYS A 1 92 ? 21.461 28.562 -22.005 1.00 53.03 92 LYS A C 1
ATOM 687 O O . LYS A 1 92 ? 22.443 28.781 -22.712 1.00 53.03 92 LYS A O 1
ATOM 692 N N . TYR A 1 93 ? 21.374 27.505 -21.208 1.00 55.75 93 TYR A N 1
ATOM 693 C CA . TYR A 1 93 ? 22.372 26.440 -21.193 1.00 55.75 93 TYR A CA 1
ATOM 694 C C . TYR A 1 93 ? 22.130 25.496 -22.376 1.00 55.75 93 TYR A C 1
ATOM 696 O O . TYR A 1 93 ? 20.994 25.094 -22.628 1.00 55.75 93 TYR A O 1
ATOM 704 N N . ALA A 1 94 ? 23.186 25.163 -23.119 1.00 54.88 94 ALA A N 1
ATOM 705 C CA . ALA A 1 94 ? 23.155 24.058 -24.069 1.00 54.88 94 ALA A CA 1
ATOM 706 C C . ALA A 1 94 ? 23.687 22.811 -23.352 1.00 54.88 94 ALA A C 1
ATOM 708 O O . ALA A 1 94 ? 24.810 22.830 -22.850 1.00 54.88 94 ALA A O 1
ATOM 709 N N . CYS A 1 95 ? 22.866 21.766 -23.281 1.00 50.09 95 CYS A N 1
ATOM 710 C CA . CYS A 1 95 ? 23.293 20.431 -22.877 1.00 50.09 95 CYS A CA 1
ATOM 711 C C . CYS A 1 95 ? 23.657 19.660 -24.155 1.00 50.09 95 CYS A C 1
ATOM 713 O O . CYS A 1 95 ? 22.918 19.767 -25.139 1.00 50.09 95 CYS A O 1
ATOM 715 N N . VAL A 1 96 ? 24.781 18.941 -24.156 1.00 58.69 96 VAL A N 1
ATOM 716 C CA . VAL A 1 96 ? 25.110 17.912 -25.159 1.00 58.69 96 VAL A CA 1
ATOM 717 C C . VAL A 1 96 ? 25.179 16.562 -24.477 1.00 58.69 96 VAL A C 1
ATOM 719 O O . VAL A 1 96 ? 25.654 16.534 -23.318 1.00 58.69 96 VAL A O 1
#

Radius of gyration: 20.79 Å; Cα contacts (8 Å, |Δi|>4): 171; chains: 1; bounding box: 47×47×47 Å

pLDDT: mean 86.62, std 15.25, range [43.5, 98.56]

Mean predicted aligned error: 8.77 Å

Solvent-accessible surface area (backbone atoms only — not comparable to full-atom values): 6027 Å² total; per-residue (Å²): 134,66,66,58,46,73,43,78,42,98,76,52,16,38,40,33,26,42,56,88,65,50,74,48,30,35,36,48,47,57,50,30,27,30,60,83,71,44,82,37,60,51,42,68,47,77,60,87,94,42,79,42,79,49,71,61,59,89,88,61,55,83,85,38,54,61,69,50,68,75,48,55,71,52,69,63,78,84,86,82,85,68,68,79,83,55,88,46,96,84,80,54,79,59,82,113

Foldseek 3Di:
DQAWDWDADPLQWIFTAHS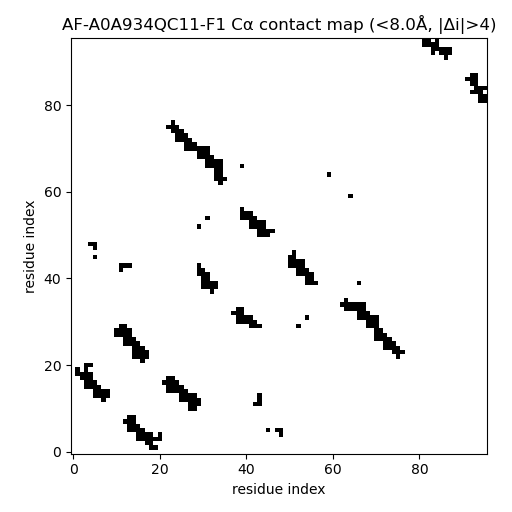VRDTFWTWDHKWKAWPVRDTFDWHWDDDPPDIDIDTDCVPPDPNRDDMDIDTDIDGDDDDDDFDQPDDDPVRDTDTD